Protein AF-Q2J649-F1 (afdb_monomer_lite)

Sequence (81 aa):
MARTLLYRADPDPIAAAASARDALDVLDVLDGRPTRGVIQRSGEMWREMHHRWPKIAAVQDLGEVIDHSRRALEAKPPASA

Structure (mmCIF, N/CA/C/O backbone):
data_AF-Q2J649-F1
#
_entry.id   AF-Q2J649-F1
#
loop_
_atom_site.group_PDB
_atom_site.id
_atom_site.type_symbol
_atom_site.label_atom_id
_atom_site.label_alt_id
_atom_site.label_comp_id
_atom_site.label_asym_id
_atom_site.label_entity_id
_atom_site.label_seq_id
_atom_site.pdbx_PDB_ins_code
_atom_site.Cartn_x
_atom_site.Cartn_y
_atom_site.Cartn_z
_atom_site.occupancy
_atom_site.B_iso_or_equiv
_atom_site.auth_seq_id
_atom_site.auth_comp_id
_atom_site.auth_asym_id
_atom_site.auth_atom_id
_atom_site.pdbx_PDB_model_num
ATOM 1 N N . MET A 1 1 ? 5.174 10.326 0.076 1.00 61.94 1 MET A N 1
ATOM 2 C CA . MET A 1 1 ? 6.341 9.669 -0.552 1.00 61.94 1 MET A CA 1
ATOM 3 C C . MET A 1 1 ? 5.925 8.772 -1.717 1.00 61.94 1 MET A C 1
ATOM 5 O O . MET A 1 1 ? 6.295 9.094 -2.837 1.00 61.94 1 MET A O 1
ATOM 9 N N . ALA A 1 2 ? 5.078 7.754 -1.519 1.00 65.44 2 ALA A N 1
ATOM 10 C CA . ALA A 1 2 ? 4.641 6.827 -2.577 1.00 65.44 2 ALA A CA 1
ATOM 11 C C . ALA A 1 2 ? 4.163 7.477 -3.901 1.00 65.44 2 ALA A C 1
ATOM 13 O O . ALA A 1 2 ? 4.571 7.056 -4.979 1.00 65.44 2 ALA A O 1
ATOM 14 N N . ARG A 1 3 ? 3.366 8.557 -3.847 1.00 70.12 3 ARG A N 1
ATOM 15 C CA . ARG A 1 3 ? 2.892 9.262 -5.057 1.00 70.12 3 ARG A CA 1
ATOM 16 C C . ARG A 1 3 ? 4.034 9.888 -5.868 1.00 70.12 3 ARG A C 1
ATOM 18 O O . ARG A 1 3 ? 4.008 9.867 -7.088 1.00 70.12 3 ARG A O 1
ATOM 25 N N . THR A 1 4 ? 5.050 10.416 -5.193 1.00 74.50 4 THR A N 1
ATOM 26 C CA . THR A 1 4 ? 6.230 11.014 -5.833 1.00 74.50 4 THR A CA 1
ATOM 27 C C . THR A 1 4 ? 7.076 9.961 -6.548 1.00 74.50 4 THR A C 1
ATOM 29 O O . THR A 1 4 ? 7.628 10.246 -7.604 1.00 74.50 4 THR A O 1
ATOM 32 N N . LEU A 1 5 ? 7.158 8.744 -6.000 1.00 72.38 5 LEU A N 1
ATOM 33 C CA . LEU A 1 5 ? 7.873 7.621 -6.618 1.00 72.38 5 LEU A CA 1
ATOM 34 C C . LEU A 1 5 ? 7.163 7.122 -7.885 1.00 72.38 5 LEU A C 1
ATOM 36 O O . LEU A 1 5 ? 7.818 6.825 -8.876 1.00 72.38 5 LEU A O 1
ATOM 40 N N . LEU A 1 6 ? 5.828 7.120 -7.873 1.00 72.88 6 LEU A N 1
ATOM 41 C CA . LEU A 1 6 ? 4.967 6.698 -8.986 1.00 72.88 6 LEU A CA 1
ATOM 42 C C . LEU A 1 6 ? 5.063 7.580 -10.244 1.00 72.88 6 LEU A C 1
ATOM 44 O O . LEU A 1 6 ? 4.821 7.087 -11.344 1.00 72.88 6 LEU A O 1
ATOM 48 N N . TYR A 1 7 ? 5.390 8.868 -10.090 1.00 79.25 7 TYR A N 1
ATOM 49 C CA . TYR A 1 7 ? 5.460 9.846 -11.190 1.00 79.25 7 TYR A CA 1
ATOM 50 C C . TYR A 1 7 ? 6.896 10.255 -11.560 1.00 79.25 7 TYR A C 1
ATOM 52 O O . TYR A 1 7 ? 7.097 11.275 -12.221 1.00 79.25 7 TYR A O 1
ATOM 60 N N . ARG A 1 8 ? 7.912 9.496 -11.134 1.00 78.50 8 ARG A N 1
ATOM 61 C CA . ARG A 1 8 ? 9.287 9.691 -11.619 1.00 78.50 8 ARG A CA 1
ATOM 62 C C . ARG A 1 8 ? 9.431 9.242 -13.074 1.00 78.50 8 ARG A C 1
ATOM 64 O O . ARG A 1 8 ? 8.634 8.453 -13.565 1.00 78.50 8 ARG A O 1
ATOM 71 N N . ALA A 1 9 ? 10.476 9.746 -13.735 1.00 75.88 9 ALA A N 1
ATOM 72 C CA . ALA A 1 9 ? 10.819 9.374 -15.110 1.00 75.88 9 ALA A CA 1
ATOM 73 C C . ALA A 1 9 ? 11.114 7.869 -15.267 1.00 75.88 9 ALA A C 1
ATOM 75 O O . ALA A 1 9 ? 10.795 7.299 -16.303 1.00 75.88 9 ALA A O 1
ATOM 76 N N . ASP A 1 10 ? 11.662 7.242 -14.222 1.00 77.00 10 ASP A N 1
ATOM 77 C CA . ASP A 1 10 ? 11.802 5.790 -14.092 1.00 77.00 10 ASP A CA 1
ATOM 78 C C . ASP A 1 10 ? 11.195 5.354 -12.745 1.00 77.00 10 ASP A C 1
ATOM 80 O O . ASP A 1 10 ? 11.847 5.455 -11.697 1.00 77.00 10 ASP A O 1
ATOM 84 N N . PRO A 1 11 ? 9.888 5.048 -12.714 1.00 80.50 11 PRO A N 1
ATOM 85 C CA . PRO A 1 11 ? 9.196 4.711 -11.482 1.00 80.50 11 PRO A CA 1
ATOM 86 C C . PRO A 1 11 ? 9.479 3.260 -11.081 1.00 80.50 11 PRO A C 1
ATOM 88 O O . PRO A 1 11 ? 9.151 2.332 -11.816 1.00 80.50 11 PRO A O 1
ATOM 91 N N . ASP A 1 12 ? 10.024 3.069 -9.877 1.00 86.06 12 ASP A N 1
ATOM 92 C CA . ASP A 1 12 ? 10.204 1.748 -9.268 1.00 86.06 12 ASP A CA 1
ATOM 93 C C . ASP A 1 12 ? 8.894 1.300 -8.584 1.00 86.06 12 ASP A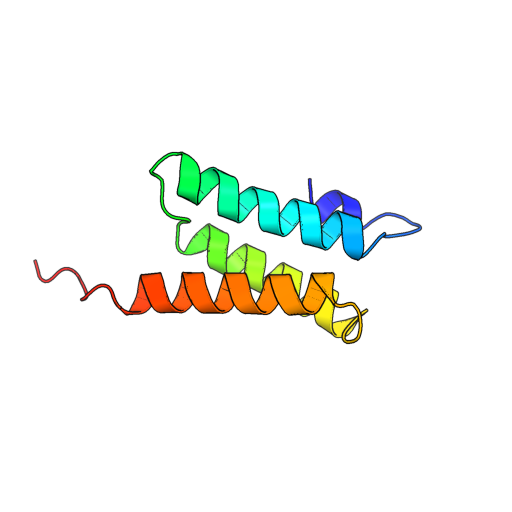 C 1
ATOM 95 O O . ASP A 1 12 ? 8.522 1.853 -7.536 1.00 86.06 12 ASP A O 1
ATOM 99 N N . PRO A 1 13 ? 8.177 0.305 -9.144 1.00 83.94 13 PRO A N 1
ATOM 100 C CA . PRO A 1 13 ? 6.920 -0.169 -8.578 1.00 83.94 13 PRO A CA 1
ATOM 101 C C . PRO A 1 13 ? 7.087 -0.814 -7.203 1.00 83.94 13 PRO A C 1
ATOM 103 O O . PRO A 1 13 ? 6.161 -0.747 -6.397 1.00 83.94 13 PRO A O 1
ATOM 106 N N . ILE A 1 14 ? 8.244 -1.416 -6.912 1.00 88.06 14 ILE A N 1
ATOM 107 C CA . ILE A 1 14 ? 8.507 -2.078 -5.632 1.00 88.06 14 ILE A CA 1
ATOM 108 C C . ILE A 1 14 ? 8.670 -1.015 -4.548 1.00 88.06 14 ILE A C 1
ATOM 110 O O . ILE A 1 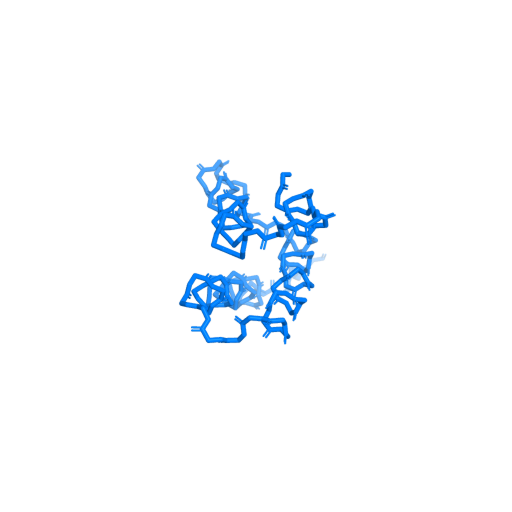14 ? 7.977 -1.070 -3.533 1.00 88.06 14 ILE A O 1
ATOM 114 N N . ALA A 1 15 ? 9.507 -0.000 -4.784 1.00 86.06 15 ALA A N 1
ATOM 115 C CA . ALA A 1 15 ? 9.680 1.107 -3.844 1.00 86.06 15 ALA A CA 1
ATOM 116 C C . ALA A 1 15 ? 8.381 1.902 -3.634 1.00 86.06 15 ALA A C 1
ATOM 118 O O . ALA A 1 15 ? 8.072 2.323 -2.515 1.00 86.06 15 ALA A O 1
ATOM 119 N N . ALA A 1 16 ? 7.596 2.104 -4.696 1.00 84.25 16 ALA A N 1
ATOM 120 C CA . ALA A 1 16 ? 6.320 2.800 -4.596 1.00 84.25 16 ALA A CA 1
ATOM 121 C C . ALA A 1 16 ? 5.293 1.993 -3.781 1.00 84.25 16 ALA A C 1
ATOM 123 O O . ALA A 1 16 ? 4.626 2.572 -2.919 1.00 84.25 16 ALA A O 1
ATOM 124 N N . ALA A 1 17 ? 5.197 0.677 -4.011 1.00 86.12 17 ALA A N 1
ATOM 125 C CA . ALA A 1 17 ? 4.312 -0.210 -3.261 1.00 86.12 17 ALA A CA 1
ATOM 126 C C . ALA A 1 17 ? 4.727 -0.330 -1.787 1.00 86.12 17 ALA A C 1
ATOM 128 O O . ALA A 1 17 ? 3.877 -0.203 -0.907 1.00 86.12 17 ALA A O 1
ATOM 129 N N . ALA A 1 18 ? 6.026 -0.471 -1.507 1.00 86.12 18 ALA A N 1
ATOM 130 C CA . ALA A 1 18 ? 6.565 -0.490 -0.148 1.00 86.12 18 ALA A CA 1
ATOM 131 C C . ALA A 1 18 ? 6.230 0.805 0.607 1.00 86.12 18 ALA A C 1
ATOM 133 O O . ALA A 1 18 ? 5.657 0.762 1.689 1.00 86.12 18 ALA A O 1
ATOM 134 N N . SER A 1 19 ? 6.450 1.971 -0.012 1.00 84.94 19 SER A N 1
ATOM 135 C CA . SER A 1 19 ? 6.116 3.253 0.619 1.00 84.94 19 SER A CA 1
ATOM 136 C C . SER A 1 19 ? 4.609 3.437 0.857 1.00 84.94 19 SER A C 1
ATOM 138 O O . SER A 1 19 ? 4.223 4.156 1.780 1.00 84.94 19 SER A O 1
ATOM 140 N N . ALA A 1 20 ? 3.752 2.843 0.020 1.00 83.56 20 ALA A N 1
ATOM 141 C CA . ALA A 1 20 ? 2.305 2.865 0.225 1.00 83.56 20 ALA A CA 1
ATOM 142 C C . ALA A 1 20 ? 1.886 1.952 1.388 1.00 83.56 20 ALA A C 1
ATOM 144 O O . ALA A 1 20 ? 1.021 2.333 2.173 1.00 83.56 20 ALA A O 1
ATOM 145 N N . ARG A 1 21 ? 2.536 0.791 1.524 1.00 84.12 21 ARG A N 1
ATOM 146 C CA . ARG A 1 21 ? 2.341 -0.140 2.637 1.00 84.12 21 ARG A CA 1
ATOM 147 C C . ARG A 1 21 ? 2.794 0.457 3.968 1.00 84.12 21 ARG A C 1
ATOM 149 O O . ARG A 1 21 ? 2.001 0.478 4.900 1.00 84.12 21 ARG A O 1
ATOM 156 N N . ASP A 1 22 ? 3.984 1.054 4.023 1.00 83.81 22 ASP A N 1
ATOM 157 C CA . ASP A 1 22 ? 4.502 1.710 5.233 1.00 83.81 22 ASP A CA 1
ATOM 158 C C . ASP A 1 22 ? 3.533 2.773 5.767 1.00 83.81 22 ASP A C 1
ATOM 160 O O . ASP A 1 22 ? 3.364 2.934 6.971 1.00 83.81 22 ASP A O 1
ATOM 164 N N . ALA A 1 23 ? 2.855 3.500 4.875 1.00 77.25 23 ALA A N 1
ATOM 165 C CA . ALA A 1 23 ? 1.875 4.503 5.277 1.00 77.25 23 ALA A CA 1
ATOM 166 C C . ALA A 1 23 ? 0.626 3.895 5.940 1.00 77.25 23 ALA A C 1
ATOM 168 O O . ALA A 1 23 ? 0.011 4.557 6.774 1.00 77.25 23 ALA A O 1
ATOM 169 N N . LEU A 1 24 ? 0.241 2.670 5.568 1.00 77.88 24 LEU A N 1
ATOM 170 C CA . LEU A 1 24 ? -0.855 1.932 6.200 1.00 77.88 24 LEU A CA 1
ATOM 171 C C . LEU A 1 24 ? -0.404 1.336 7.539 1.00 77.88 24 LEU A C 1
ATOM 173 O O . LEU A 1 24 ? -1.119 1.489 8.528 1.00 77.88 24 LEU A O 1
ATOM 177 N 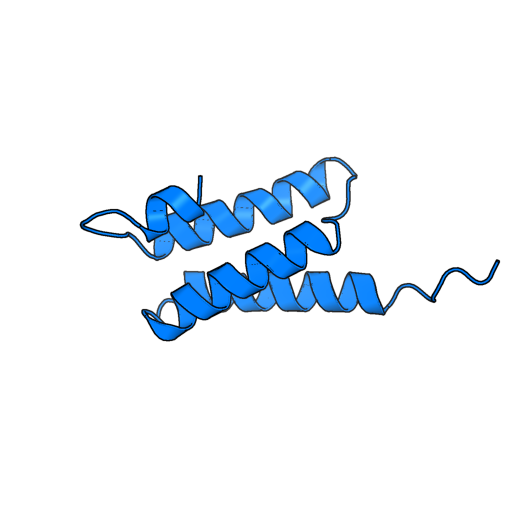N . ASP A 1 25 ? 0.797 0.757 7.588 1.00 77.50 25 ASP A N 1
ATOM 178 C CA . ASP A 1 25 ? 1.353 0.122 8.789 1.00 77.50 25 ASP A CA 1
ATOM 179 C C . ASP A 1 25 ? 1.664 1.149 9.892 1.00 77.50 25 ASP A C 1
ATOM 181 O O . ASP A 1 25 ? 1.330 0.934 11.054 1.00 77.50 25 ASP A O 1
ATOM 185 N N . VAL A 1 26 ? 2.223 2.319 9.553 1.00 69.94 26 VAL A N 1
ATOM 186 C CA . VAL A 1 26 ? 2.479 3.402 10.526 1.00 69.94 26 VAL A CA 1
ATOM 187 C C . VAL A 1 26 ? 1.188 3.885 11.189 1.00 69.94 26 VAL A C 1
ATOM 189 O O . VAL A 1 26 ? 1.194 4.241 12.365 1.00 69.94 26 VAL A O 1
ATOM 192 N N . LEU A 1 27 ? 0.077 3.903 10.453 1.00 64.19 27 LEU A N 1
ATOM 193 C CA . LEU A 1 27 ? -1.216 4.288 11.015 1.00 64.19 27 LEU A CA 1
ATOM 194 C C . LEU A 1 27 ? -1.756 3.208 11.957 1.00 64.19 27 LEU A C 1
ATOM 196 O O . LEU A 1 27 ? -2.265 3.540 13.023 1.00 64.19 27 LEU A O 1
ATOM 200 N N . ASP A 1 28 ? -1.576 1.933 11.620 1.00 61.41 28 ASP A N 1
ATOM 201 C CA . ASP A 1 28 ? -1.954 0.824 12.500 1.00 61.41 28 ASP A CA 1
ATOM 202 C C . ASP A 1 28 ? -1.144 0.819 13.814 1.00 61.41 28 ASP A C 1
ATOM 204 O O . ASP A 1 28 ? -1.714 0.695 14.896 1.00 61.41 28 ASP A O 1
ATOM 208 N N . VAL A 1 29 ? 0.172 1.071 13.741 1.00 59.69 29 VAL A N 1
ATOM 209 C CA . VAL A 1 29 ? 1.090 1.095 14.900 1.00 59.69 29 VAL A CA 1
ATOM 210 C C . VAL A 1 29 ? 0.808 2.246 15.871 1.00 59.69 29 VAL A C 1
ATOM 212 O O . VAL A 1 29 ? 1.024 2.105 17.072 1.00 59.69 29 VAL A O 1
ATOM 215 N N . LEU A 1 30 ? 0.329 3.392 15.384 1.00 60.47 30 LEU A N 1
ATOM 216 C CA . LEU A 1 30 ? 0.052 4.567 16.221 1.00 60.47 30 LEU A CA 1
ATOM 217 C C . LEU A 1 30 ? -1.313 4.505 16.940 1.00 60.47 30 LEU A C 1
ATOM 219 O O . LEU A 1 30 ? -1.826 5.552 17.334 1.00 60.47 30 LEU A O 1
ATOM 223 N N . ASP A 1 31 ? -1.941 3.323 17.048 1.00 58.19 31 ASP A N 1
ATOM 224 C CA . ASP A 1 31 ? -3.344 3.114 17.478 1.00 58.19 31 ASP A CA 1
ATOM 225 C C . ASP A 1 31 ? -4.382 3.882 16.622 1.00 58.19 31 ASP A C 1
ATOM 227 O O . ASP A 1 31 ? -5.598 3.843 16.841 1.00 58.19 31 ASP A O 1
ATOM 231 N N . GLY A 1 32 ? -3.908 4.583 15.593 1.00 61.69 32 GLY A N 1
ATOM 232 C CA . GLY A 1 32 ? -4.671 5.427 14.699 1.00 61.69 32 GLY A CA 1
ATOM 233 C C . GLY A 1 32 ? -5.047 4.653 13.454 1.00 61.69 32 GLY A C 1
ATOM 234 O O . GLY A 1 32 ? -4.550 4.979 12.380 1.00 61.69 32 GLY A O 1
ATOM 235 N N . ARG A 1 33 ? -5.928 3.650 13.597 1.00 65.31 33 ARG A N 1
ATOM 236 C CA . ARG A 1 33 ? -6.401 2.808 12.481 1.00 65.31 33 ARG A CA 1
ATOM 237 C C . ARG A 1 33 ? -6.566 3.634 11.200 1.00 65.31 33 ARG A C 1
ATOM 239 O O . ARG A 1 33 ? -7.193 4.703 11.256 1.00 65.31 33 ARG A O 1
ATOM 246 N N . PRO A 1 34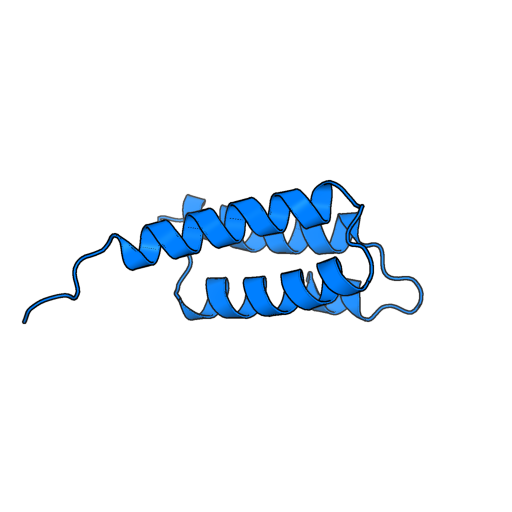 ? -6.061 3.161 10.048 1.00 68.69 34 PRO A N 1
ATOM 247 C CA . PRO A 1 34 ? -6.081 3.946 8.827 1.00 68.69 34 PRO A CA 1
ATOM 248 C C . PRO A 1 34 ? -7.505 4.415 8.517 1.00 68.69 34 PRO A C 1
ATOM 250 O O . PRO A 1 34 ? -8.455 3.637 8.424 1.00 68.69 34 PRO A O 1
ATOM 253 N N . THR A 1 35 ? -7.671 5.734 8.409 1.00 76.44 35 THR A N 1
ATOM 254 C CA . THR A 1 35 ? -8.989 6.327 8.171 1.00 76.44 35 THR A CA 1
ATOM 255 C C . THR A 1 35 ? -9.504 5.934 6.787 1.00 76.44 35 THR A C 1
ATOM 257 O O . THR A 1 35 ? -8.728 5.661 5.866 1.00 76.44 35 THR A O 1
ATOM 260 N N . ARG A 1 36 ? -10.829 5.981 6.591 1.00 80.25 36 ARG A N 1
ATOM 261 C CA . ARG A 1 36 ? -11.470 5.686 5.295 1.00 80.25 36 ARG A CA 1
ATOM 262 C C . ARG A 1 36 ? -10.816 6.429 4.123 1.00 80.25 36 ARG A C 1
ATOM 264 O O . ARG A 1 36 ? -10.622 5.845 3.062 1.00 80.25 36 ARG A O 1
ATOM 271 N N . GLY A 1 37 ? -10.417 7.686 4.330 1.00 81.75 37 GLY A N 1
ATOM 272 C CA . GLY A 1 37 ? -9.751 8.497 3.308 1.00 81.75 37 GLY A CA 1
ATOM 273 C C . GLY A 1 37 ? -8.310 8.075 2.991 1.00 81.75 37 GLY A C 1
ATOM 274 O O . GLY A 1 37 ? -7.827 8.344 1.892 1.00 81.75 37 GLY A O 1
ATOM 275 N N . VAL A 1 38 ? -7.599 7.423 3.916 1.00 82.25 38 VAL A N 1
ATOM 276 C CA . VAL A 1 38 ? -6.275 6.838 3.637 1.00 82.25 38 VAL A CA 1
ATOM 277 C C . VAL A 1 38 ? -6.424 5.546 2.843 1.00 82.25 38 VAL A C 1
ATOM 279 O O . VAL A 1 38 ? -5.742 5.379 1.834 1.00 82.25 38 VAL A O 1
ATOM 282 N N . ILE A 1 39 ? -7.352 4.674 3.242 1.00 85.25 39 ILE A N 1
ATOM 283 C CA . ILE A 1 39 ? -7.611 3.404 2.548 1.00 85.25 39 ILE A CA 1
ATOM 284 C C . ILE A 1 39 ? -8.089 3.662 1.117 1.00 85.25 39 ILE A C 1
ATOM 286 O O . ILE A 1 39 ? -7.584 3.048 0.181 1.00 85.25 39 ILE A O 1
ATOM 290 N N . GLN A 1 40 ? -8.983 4.635 0.917 1.00 87.44 40 GLN A N 1
ATOM 291 C CA . GLN A 1 40 ? -9.463 4.997 -0.417 1.00 87.44 40 GLN A CA 1
ATOM 292 C C . GLN A 1 40 ? -8.340 5.512 -1.330 1.00 87.44 40 GLN A C 1
ATOM 294 O O . GLN A 1 40 ? -8.196 5.021 -2.449 1.00 87.44 40 GLN A O 1
ATOM 299 N N . ARG A 1 41 ? -7.504 6.441 -0.843 1.00 86.88 41 ARG A N 1
ATOM 300 C CA . ARG A 1 41 ? -6.353 6.957 -1.607 1.00 86.88 41 ARG A CA 1
ATOM 301 C C . ARG A 1 41 ? -5.323 5.870 -1.908 1.00 86.88 41 ARG A C 1
ATOM 303 O O . ARG A 1 41 ? -4.805 5.813 -3.019 1.00 86.88 41 ARG A O 1
ATOM 310 N N . SER A 1 42 ? -5.061 4.985 -0.949 1.00 86.75 42 SER A N 1
ATOM 311 C CA . SER A 1 42 ? -4.156 3.846 -1.144 1.00 86.75 42 SER A CA 1
ATOM 312 C C . SER A 1 42 ? -4.711 2.876 -2.191 1.00 86.75 42 SER A C 1
ATOM 314 O O . SER A 1 42 ? -3.966 2.427 -3.054 1.00 86.75 42 SER A O 1
ATOM 316 N N . GLY A 1 43 ? -6.027 2.638 -2.204 1.00 90.12 43 GLY A N 1
ATOM 317 C CA . GLY A 1 43 ? -6.706 1.826 -3.220 1.00 90.12 43 GLY A CA 1
ATOM 318 C C . GLY A 1 43 ? -6.718 2.440 -4.624 1.00 90.12 43 GLY A C 1
ATOM 319 O O . GLY A 1 43 ? -6.680 1.720 -5.619 1.00 90.12 43 GLY A O 1
ATOM 320 N N . GLU A 1 44 ? -6.766 3.766 -4.749 1.00 91.12 44 GLU A N 1
ATOM 321 C CA . GLU A 1 44 ? -6.573 4.453 -6.036 1.00 91.12 44 GLU A CA 1
ATOM 322 C C . GLU A 1 44 ? -5.145 4.274 -6.553 1.00 91.12 44 GLU A C 1
ATOM 324 O O . GLU A 1 44 ? -4.955 3.889 -7.706 1.00 91.12 44 GLU A O 1
ATOM 329 N N . MET A 1 45 ? -4.153 4.465 -5.681 1.00 88.56 45 MET A N 1
ATOM 330 C CA . MET A 1 45 ? -2.747 4.268 -6.031 1.00 88.56 45 MET A CA 1
ATOM 331 C C . MET A 1 45 ? -2.444 2.816 -6.399 1.00 88.56 45 MET A C 1
ATOM 333 O O . MET A 1 45 ? -1.777 2.570 -7.400 1.00 88.56 45 MET A O 1
ATOM 337 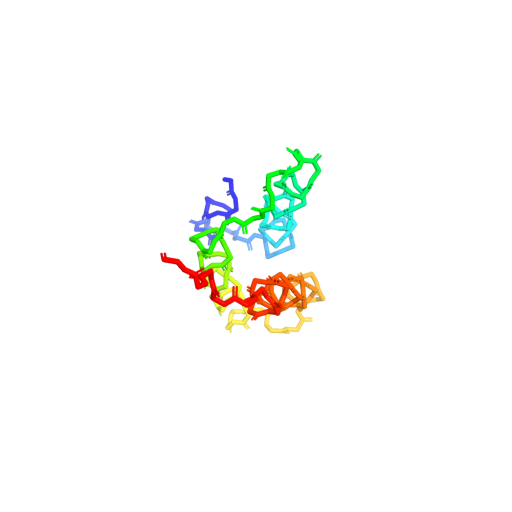N N . TRP A 1 46 ? -2.967 1.856 -5.635 1.00 92.38 46 TRP A N 1
ATOM 338 C CA . TRP A 1 46 ? -2.833 0.438 -5.947 1.00 92.38 46 TRP A CA 1
ATOM 339 C C . TRP A 1 46 ? -3.444 0.098 -7.306 1.00 92.38 46 TRP A C 1
ATOM 341 O O . TRP A 1 46 ? -2.798 -0.587 -8.088 1.00 92.38 46 TRP A O 1
ATOM 351 N N . ARG A 1 47 ? -4.632 0.619 -7.646 1.00 92.38 47 ARG A N 1
ATOM 352 C CA . ARG A 1 47 ? -5.230 0.398 -8.975 1.00 92.38 47 ARG A CA 1
ATOM 353 C C . ARG A 1 47 ? -4.342 0.917 -10.103 1.00 92.38 47 ARG A C 1
ATOM 355 O O . ARG A 1 47 ? -4.187 0.233 -11.111 1.00 92.38 47 ARG A O 1
ATOM 362 N N . GLU A 1 48 ? -3.735 2.089 -9.929 1.00 91.75 48 GLU A N 1
ATOM 363 C CA . GLU A 1 48 ? -2.791 2.642 -10.907 1.00 91.75 48 GLU A CA 1
ATOM 364 C C . GLU A 1 48 ? -1.527 1.772 -11.034 1.00 91.75 48 GLU A C 1
ATOM 366 O O . GLU A 1 48 ? -1.117 1.444 -12.149 1.00 91.75 48 GLU A O 1
ATOM 371 N N . MET A 1 49 ? -0.946 1.331 -9.911 1.00 89.31 49 MET A N 1
ATOM 372 C CA . MET A 1 49 ? 0.208 0.424 -9.907 1.00 89.31 49 MET A CA 1
ATOM 373 C C . MET A 1 49 ? -0.129 -0.936 -10.519 1.00 89.31 49 MET A C 1
ATOM 375 O O . MET A 1 49 ? 0.638 -1.445 -11.327 1.00 89.31 49 MET A O 1
ATOM 379 N N . HIS A 1 50 ? -1.274 -1.519 -10.170 1.00 92.31 50 HIS A N 1
ATOM 380 C CA . HIS A 1 50 ? -1.709 -2.826 -10.648 1.00 92.31 50 HIS A CA 1
ATOM 381 C C . HIS A 1 50 ? -2.007 -2.804 -12.146 1.00 92.31 50 HIS A C 1
ATOM 383 O O . HIS A 1 50 ? -1.705 -3.765 -12.841 1.00 92.31 50 HIS A O 1
ATOM 389 N N . HIS A 1 51 ? -2.527 -1.695 -12.677 1.00 93.69 51 HIS A N 1
ATOM 390 C CA . HIS A 1 51 ? -2.715 -1.547 -14.117 1.00 93.69 51 HIS A CA 1
ATOM 391 C C . HIS A 1 51 ? -1.382 -1.560 -14.884 1.00 93.69 51 HIS A C 1
ATOM 393 O O . HIS A 1 51 ? -1.283 -2.184 -15.939 1.00 93.69 51 HIS A O 1
ATOM 399 N N . ARG A 1 52 ? -0.348 -0.897 -14.352 1.00 91.50 52 ARG A N 1
ATOM 400 C CA . ARG A 1 52 ? 0.976 -0.806 -14.993 1.00 91.50 52 ARG A CA 1
ATOM 401 C C . ARG A 1 52 ? 1.852 -2.037 -14.744 1.00 91.50 52 ARG A C 1
ATOM 403 O O . ARG A 1 52 ? 2.609 -2.437 -15.623 1.00 91.50 52 ARG A O 1
ATOM 410 N N . TRP A 1 53 ? 1.734 -2.647 -13.567 1.00 92.31 53 TRP A N 1
ATOM 411 C CA . TRP A 1 53 ? 2.606 -3.718 -13.078 1.00 92.31 53 TRP A CA 1
ATOM 412 C C . TRP A 1 53 ? 1.831 -4.832 -12.350 1.00 92.31 53 TRP A C 1
ATOM 414 O O . TRP A 1 53 ? 2.124 -5.144 -11.194 1.00 92.31 53 TRP A O 1
ATOM 424 N N . PRO A 1 54 ? 0.871 -5.501 -13.014 1.00 91.69 54 PRO A N 1
ATOM 425 C CA . PRO A 1 54 ? -0.015 -6.468 -12.355 1.00 91.69 54 PRO A CA 1
ATOM 426 C C . PRO A 1 54 ? 0.709 -7.714 -11.829 1.00 91.69 54 PRO A C 1
ATOM 428 O O . PRO A 1 54 ? 0.197 -8.406 -10.952 1.00 91.69 54 PRO A O 1
ATOM 431 N N . LYS A 1 55 ? 1.891 -8.027 -12.374 1.00 93.44 55 LYS A N 1
ATOM 432 C CA . LYS A 1 55 ? 2.669 -9.236 -12.055 1.00 93.44 55 LYS A CA 1
ATOM 433 C C . LYS A 1 55 ? 3.723 -9.029 -10.962 1.00 93.44 55 LYS A C 1
ATOM 435 O O . LYS A 1 55 ? 4.422 -9.977 -10.622 1.00 93.44 55 LYS A O 1
ATOM 440 N N . ILE A 1 56 ? 3.877 -7.809 -10.443 1.00 93.00 56 ILE A N 1
ATOM 441 C CA . ILE A 1 56 ? 4.846 -7.527 -9.381 1.00 93.00 56 ILE A CA 1
ATOM 442 C C . ILE A 1 56 ? 4.236 -7.931 -8.040 1.00 93.00 56 ILE A C 1
ATOM 444 O O . ILE A 1 56 ? 3.206 -7.386 -7.648 1.00 93.00 56 ILE A O 1
ATOM 448 N N . ALA A 1 57 ? 4.893 -8.853 -7.331 1.00 92.56 57 ALA A N 1
ATOM 449 C CA . ALA A 1 57 ? 4.416 -9.387 -6.053 1.00 92.56 57 ALA A CA 1
ATOM 450 C C . ALA A 1 57 ? 4.117 -8.275 -5.033 1.00 92.56 57 ALA A C 1
ATOM 452 O O . ALA A 1 57 ? 3.016 -8.212 -4.506 1.00 92.56 57 ALA A O 1
ATOM 453 N N . ALA A 1 58 ? 5.020 -7.299 -4.882 1.00 89.50 58 ALA A N 1
ATOM 454 C CA . ALA A 1 58 ? 4.814 -6.164 -3.976 1.00 89.50 58 ALA A CA 1
ATOM 455 C C . ALA A 1 58 ? 3.536 -5.348 -4.276 1.00 89.50 58 ALA A C 1
ATOM 457 O O . ALA A 1 58 ? 2.914 -4.805 -3.364 1.00 89.50 58 ALA A O 1
ATOM 458 N N . VAL A 1 59 ? 3.123 -5.263 -5.547 1.00 90.31 59 VAL A N 1
ATOM 459 C CA . VAL A 1 59 ? 1.882 -4.578 -5.944 1.00 90.31 59 VAL A CA 1
ATOM 460 C C . VAL A 1 59 ? 0.655 -5.434 -5.615 1.00 90.31 59 VAL A C 1
ATOM 462 O O . VAL A 1 59 ? -0.388 -4.890 -5.264 1.00 90.31 59 VAL A O 1
ATOM 465 N N . GLN A 1 60 ? 0.759 -6.761 -5.710 1.00 92.62 60 GLN A N 1
ATOM 466 C CA . GLN A 1 60 ? -0.312 -7.679 -5.311 1.00 92.62 60 GLN A CA 1
ATOM 467 C C . GLN A 1 60 ? -0.507 -7.655 -3.791 1.00 92.62 60 GLN A C 1
ATOM 469 O O . GLN A 1 60 ? -1.624 -7.411 -3.339 1.00 92.62 60 GLN A O 1
ATOM 474 N N . ASP A 1 61 ? 0.584 -7.759 -3.029 1.00 91.88 61 ASP A N 1
ATOM 475 C CA . ASP A 1 61 ? 0.584 -7.707 -1.563 1.00 91.88 61 ASP A CA 1
ATOM 476 C C . ASP A 1 61 ? -0.061 -6.416 -1.038 1.00 91.88 61 ASP A C 1
ATOM 478 O O . ASP A 1 61 ? -0.862 -6.438 -0.105 1.00 91.88 61 ASP A O 1
ATOM 482 N N . LEU A 1 62 ? 0.244 -5.272 -1.664 1.00 89.62 62 LEU A N 1
ATOM 483 C CA . LEU A 1 62 ? -0.386 -3.995 -1.319 1.00 89.62 62 LEU A CA 1
ATOM 484 C C . LEU A 1 62 ? -1.917 -4.052 -1.472 1.00 89.62 62 LEU A C 1
ATOM 486 O O . LEU A 1 62 ? -2.638 -3.484 -0.652 1.00 89.62 62 LEU A O 1
ATOM 490 N N . GLY A 1 63 ? -2.411 -4.737 -2.505 1.00 90.88 63 GLY A N 1
ATOM 491 C CA . GLY A 1 63 ? -3.841 -4.938 -2.732 1.00 90.88 63 GLY A CA 1
ATOM 492 C C . GLY A 1 63 ? -4.497 -5.741 -1.615 1.00 90.88 63 GLY A C 1
ATOM 493 O O . GLY A 1 63 ? -5.546 -5.342 -1.112 1.00 90.88 63 GLY A O 1
ATOM 494 N N . GLU A 1 64 ? -3.848 -6.817 -1.169 1.00 91.75 64 GLU A N 1
ATOM 495 C CA . GLU A 1 64 ? -4.341 -7.645 -0.063 1.00 91.75 64 GLU A CA 1
ATOM 496 C C . GLU A 1 64 ? -4.437 -6.857 1.248 1.00 91.75 64 GLU A C 1
ATOM 498 O O . GLU A 1 64 ? -5.449 -6.942 1.948 1.00 91.75 64 GLU A O 1
ATOM 503 N N . VAL A 1 65 ? -3.426 -6.036 1.556 1.00 89.88 65 VAL A N 1
ATOM 504 C CA . VAL A 1 65 ? -3.428 -5.169 2.746 1.00 89.88 65 VAL A CA 1
ATOM 505 C C . VAL A 1 65 ? -4.580 -4.164 2.683 1.00 89.88 65 VAL A C 1
ATOM 507 O O . VAL A 1 65 ? -5.321 -4.015 3.654 1.00 89.88 65 VAL A O 1
ATOM 510 N N . ILE A 1 66 ? -4.784 -3.506 1.538 1.00 89.38 66 ILE A N 1
ATOM 511 C CA . ILE A 1 66 ? -5.872 -2.532 1.357 1.00 89.38 66 ILE A CA 1
ATOM 512 C C . ILE A 1 66 ? -7.242 -3.199 1.507 1.00 89.38 66 ILE A C 1
ATOM 514 O O . ILE A 1 66 ? -8.120 -2.649 2.180 1.00 89.38 66 ILE A O 1
ATOM 518 N N . ASP A 1 67 ? -7.431 -4.378 0.916 1.00 90.38 67 ASP A N 1
ATOM 519 C CA . ASP A 1 67 ? -8.667 -5.148 1.044 1.00 90.38 67 ASP A CA 1
ATOM 520 C C . ASP A 1 67 ? -8.918 -5.572 2.491 1.00 90.38 67 ASP A C 1
ATOM 522 O O . ASP A 1 67 ? -10.048 -5.469 2.978 1.00 90.38 67 ASP A O 1
ATOM 526 N N . HIS A 1 68 ? -7.876 -6.001 3.204 1.00 88.38 68 HIS A N 1
ATOM 527 C CA . HIS A 1 68 ? -7.962 -6.321 4.623 1.00 88.38 68 HIS A CA 1
ATOM 528 C C . HIS A 1 68 ? -8.391 -5.095 5.443 1.00 88.38 68 HIS A C 1
ATOM 530 O O . HIS A 1 68 ? -9.370 -5.163 6.191 1.00 88.38 68 HIS A O 1
ATOM 536 N N . SER A 1 69 ? -7.737 -3.944 5.249 1.00 84.25 69 SER A N 1
ATOM 537 C CA . SER A 1 69 ? -8.086 -2.697 5.938 1.00 84.25 69 SER A CA 1
ATOM 538 C C . SER A 1 69 ? -9.507 -2.226 5.612 1.00 84.25 69 SER A C 1
ATOM 540 O O . SER A 1 69 ? -10.220 -1.728 6.485 1.00 84.25 69 SER A O 1
ATOM 542 N N . ARG A 1 70 ? -9.961 -2.406 4.366 1.00 84.56 70 ARG A N 1
ATOM 543 C CA . ARG A 1 70 ? -11.327 -2.068 3.953 1.00 84.56 70 ARG A CA 1
ATOM 544 C C . ARG A 1 70 ? -12.362 -2.942 4.658 1.00 84.56 70 ARG A C 1
ATOM 546 O O . ARG A 1 70 ? -13.337 -2.408 5.181 1.00 84.56 70 ARG A O 1
ATOM 553 N N . ARG A 1 71 ? -12.133 -4.255 4.732 1.00 84.31 71 ARG A N 1
ATOM 554 C CA . ARG A 1 71 ? -13.014 -5.175 5.470 1.00 84.31 71 ARG A CA 1
ATOM 555 C C . ARG A 1 71 ? -13.039 -4.853 6.961 1.00 84.31 71 ARG A C 1
ATOM 557 O O . ARG A 1 71 ? -14.108 -4.869 7.560 1.00 84.31 71 ARG A O 1
ATOM 564 N N . ALA A 1 72 ? -11.896 -4.500 7.549 1.00 80.62 72 ALA A N 1
ATOM 565 C CA . ALA A 1 72 ? -11.818 -4.084 8.948 1.00 80.62 72 ALA A CA 1
ATOM 566 C C . ALA A 1 72 ? -12.628 -2.803 9.236 1.00 80.62 72 ALA A C 1
ATOM 568 O O . ALA A 1 72 ? -13.208 -2.673 10.316 1.00 80.62 72 ALA A O 1
ATOM 569 N N . LEU A 1 73 ? -12.713 -1.874 8.274 1.00 74.00 73 LEU A N 1
ATOM 570 C CA . LEU A 1 73 ? -13.609 -0.716 8.362 1.00 74.00 73 LEU A CA 1
ATOM 571 C C . LEU A 1 73 ? -15.090 -1.099 8.240 1.00 74.00 73 LEU A C 1
ATOM 573 O O . LEU A 1 73 ? -15.908 -0.575 8.991 1.00 74.00 73 LEU A O 1
ATOM 577 N N . GLU A 1 74 ? -15.437 -1.964 7.286 1.00 73.69 74 GLU A N 1
ATOM 578 C CA . GLU A 1 74 ? -16.823 -2.370 6.996 1.00 73.69 74 GLU A CA 1
ATOM 579 C C . GLU A 1 74 ? -17.415 -3.282 8.085 1.00 73.69 74 GLU A C 1
ATOM 581 O O . GLU A 1 74 ? -18.611 -3.223 8.353 1.00 73.69 74 GLU A O 1
ATOM 586 N N . ALA A 1 75 ? -16.583 -4.076 8.765 1.00 69.88 75 ALA A N 1
ATOM 587 C CA . ALA A 1 75 ? -16.983 -4.909 9.900 1.00 69.88 75 ALA A CA 1
ATOM 588 C C . ALA A 1 75 ? -17.338 -4.098 11.162 1.00 69.88 75 ALA A C 1
ATOM 590 O O . ALA A 1 75 ? -17.858 -4.657 12.130 1.00 69.88 75 ALA A O 1
ATOM 591 N N . LYS A 1 76 ? -17.079 -2.783 11.177 1.00 58.81 76 LYS A N 1
ATOM 592 C CA . LYS A 1 76 ? -17.584 -1.901 12.227 1.00 58.81 76 LYS A CA 1
ATOM 593 C C . LYS A 1 76 ? -19.078 -1.655 11.958 1.00 58.81 76 LYS A C 1
ATOM 595 O O . LYS A 1 76 ? -19.402 -1.127 10.894 1.00 58.81 76 LYS A O 1
ATOM 600 N N . PRO A 1 77 ? -19.992 -1.979 12.895 1.00 51.69 77 PRO A N 1
ATOM 601 C CA . PRO A 1 77 ? -21.384 -1.585 12.737 1.00 51.69 77 PRO A CA 1
ATOM 602 C C . PRO A 1 77 ? -21.442 -0.065 12.526 1.00 51.69 77 PRO A C 1
ATOM 604 O O . PRO A 1 77 ? -20.635 0.653 13.138 1.00 51.69 77 PRO A O 1
ATOM 607 N N . PRO A 1 78 ? -22.357 0.456 11.683 1.00 53.19 78 PRO A N 1
ATOM 608 C CA . PRO A 1 78 ? -22.630 1.885 11.698 1.00 53.19 78 PRO A CA 1
ATOM 609 C C . PRO A 1 78 ? -22.905 2.261 13.152 1.00 53.19 78 PRO A C 1
ATOM 611 O O . PRO A 1 78 ? -23.650 1.561 13.838 1.00 53.19 78 PRO A O 1
ATOM 614 N N . ALA A 1 79 ? -22.242 3.303 13.650 1.00 55.00 79 ALA A N 1
ATOM 615 C CA . ALA A 1 79 ? -22.563 3.828 14.963 1.00 55.00 79 ALA A CA 1
ATOM 616 C C . ALA A 1 79 ? -24.044 4.231 14.930 1.00 55.00 79 ALA A C 1
ATOM 618 O O . ALA A 1 79 ? -24.401 5.232 14.318 1.00 55.00 79 ALA A O 1
ATOM 619 N N . SER A 1 80 ? -24.914 3.400 15.501 1.00 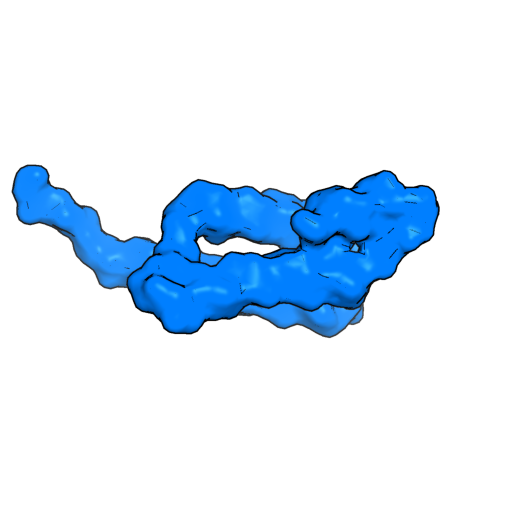51.28 80 SER A N 1
ATOM 620 C CA . SER A 1 80 ? -26.264 3.805 15.853 1.00 51.28 80 SER A CA 1
ATOM 621 C C . SER A 1 80 ? -26.140 4.763 17.031 1.00 51.28 80 SER A C 1
ATOM 623 O O . SER A 1 80 ? -25.884 4.308 18.143 1.00 51.28 80 SER A O 1
ATOM 625 N N . ALA A 1 81 ? -26.261 6.063 16.765 1.00 39.75 81 ALA A N 1
ATOM 626 C CA . ALA A 1 81 ? -26.761 7.088 17.685 1.00 39.75 81 ALA A CA 1
ATOM 627 C C . ALA A 1 81 ? -26.957 8.400 16.916 1.00 39.75 81 ALA A C 1
ATOM 629 O O . ALA A 1 81 ? -25.948 8.926 16.394 1.00 39.75 81 ALA A O 1
#

Secondary structure (DSSP, 8-state):
-HHHHHTSSS--HHHHHHHHHHHHHHHHHTT----HHHHHHHHHHHHHHHHH-TT-HHHHHHHHHHHHHHHHHHTSPP---

pLDDT: mean 79.58, std 12.45, range [39.75, 93.69]

Radius of gyration: 13.48 Å; chains: 1; bounding box: 39×20×33 Å

Foldseek 3Di:
DLVVLVPDPDRDLLVSLVVLVVVQVVCVVVVNHQDPVSLVVLVVSLVVSCVVCVPDPSSVVSVVSSVVSVVVVVVDPPPDD

Organism: Frankia casuarinae (strain DSM 45818 / CECT 9043 / HFP020203 / CcI3) (NCBI:txid106370)